Protein AF-A0A7K5RAU3-F1 (afdb_monomer_lite)

Secondary structure (DSSP, 8-state):
-------------------SSSSTTHHHHHHHHHHHHHHHHHHHHHHHHHHHHHHHHHHHHSPPPHHHHH-TT-HHHHHHHHTT---HHHHTT--HHHHHHHHHHHHHHHHHHHHHHHHHHHHHHHHT-

Structure (mmCIF, N/CA/C/O backbone):
data_AF-A0A7K5RAU3-F1
#
_entry.id   AF-A0A7K5RAU3-F1
#
loop_
_atom_site.group_PDB
_atom_site.id
_atom_site.type_symbol
_atom_site.label_atom_id
_atom_site.label_alt_id
_atom_site.label_comp_id
_atom_site.label_asym_id
_atom_site.label_entity_id
_atom_site.label_seq_id
_atom_site.pdbx_PDB_ins_code
_atom_site.Cartn_x
_atom_site.Cartn_y
_atom_site.Cartn_z
_atom_site.occupancy
_atom_site.B_iso_or_equiv
_atom_site.auth_seq_id
_atom_site.auth_comp_id
_atom_site.auth_asym_id
_atom_site.auth_atom_id
_atom_site.pdbx_PDB_model_num
ATOM 1 N N . LEU A 1 1 ? 83.433 19.974 -18.667 1.00 38.84 1 LEU A N 1
ATOM 2 C CA . LEU A 1 1 ? 83.671 20.247 -20.101 1.00 38.84 1 LEU A CA 1
ATOM 3 C C . LEU A 1 1 ? 82.455 19.762 -20.880 1.00 38.84 1 LEU A C 1
ATOM 5 O O . LEU A 1 1 ? 82.130 18.588 -20.816 1.00 38.84 1 LEU A O 1
ATOM 9 N N . LEU A 1 2 ? 81.748 20.718 -21.483 1.00 42.00 2 LEU A N 1
ATOM 10 C CA . LEU A 1 2 ? 80.645 20.595 -22.453 1.00 42.00 2 LEU A CA 1
ATOM 11 C C . LEU A 1 2 ? 81.179 20.001 -23.787 1.00 42.00 2 LEU A C 1
ATOM 13 O O . LEU A 1 2 ? 82.391 20.099 -23.994 1.00 42.00 2 LEU A O 1
ATOM 17 N N . PRO A 1 3 ? 80.349 19.421 -24.689 1.00 50.75 3 PRO A N 1
ATOM 18 C CA . PRO A 1 3 ? 79.400 20.234 -25.456 1.00 50.75 3 PRO A CA 1
ATOM 19 C C . PRO A 1 3 ? 78.025 19.625 -25.778 1.00 50.75 3 PRO A C 1
ATOM 21 O O . PRO A 1 3 ? 77.833 18.425 -25.944 1.00 50.75 3 PRO A O 1
ATOM 24 N N . GLN A 1 4 ? 77.071 20.548 -25.908 1.00 46.84 4 GLN A N 1
ATOM 25 C CA . GLN A 1 4 ? 75.787 20.399 -26.584 1.00 46.84 4 GLN A CA 1
ATOM 26 C C . GLN A 1 4 ? 75.981 20.346 -28.110 1.00 46.84 4 GLN A C 1
ATOM 28 O O . GLN A 1 4 ? 76.933 20.918 -28.639 1.00 46.84 4 GLN A O 1
ATOM 33 N N . SER A 1 5 ? 75.023 19.776 -28.839 1.00 55.41 5 SER A N 1
ATOM 34 C CA . SER A 1 5 ? 74.810 20.098 -30.256 1.00 55.41 5 SER A CA 1
ATOM 35 C C . SER A 1 5 ? 73.319 20.095 -30.578 1.00 55.41 5 SER A C 1
ATOM 37 O O . SER A 1 5 ? 72.598 19.152 -30.262 1.00 55.41 5 SER A O 1
ATOM 39 N N . LYS A 1 6 ? 72.867 21.220 -31.138 1.00 49.03 6 LYS A N 1
ATOM 40 C CA . LYS A 1 6 ? 71.492 21.525 -31.534 1.00 49.03 6 LYS A CA 1
ATOM 41 C C . LYS A 1 6 ? 71.276 21.201 -33.020 1.00 49.03 6 LYS A C 1
ATOM 43 O O . LYS A 1 6 ? 72.134 21.511 -33.831 1.00 49.03 6 LYS A O 1
ATOM 48 N N . GLN A 1 7 ? 70.084 20.668 -33.300 1.00 59.53 7 GLN A N 1
ATOM 49 C CA . GLN A 1 7 ? 69.147 20.941 -34.410 1.00 59.53 7 GLN A CA 1
ATOM 50 C C . GLN A 1 7 ? 69.616 21.025 -35.879 1.00 59.53 7 GLN A C 1
ATOM 52 O O . GLN A 1 7 ? 70.408 21.882 -36.248 1.00 59.53 7 GLN A O 1
ATOM 57 N N . SER A 1 8 ? 68.909 20.273 -36.739 1.00 45.84 8 SER A N 1
ATOM 58 C CA . SER A 1 8 ? 68.400 20.634 -38.089 1.00 45.84 8 SER A CA 1
ATOM 59 C C . SER A 1 8 ? 67.334 19.572 -38.456 1.00 45.84 8 SER A C 1
ATOM 61 O O . SER A 1 8 ? 67.659 18.395 -38.442 1.00 45.84 8 SER A O 1
ATOM 63 N N . SER A 1 9 ? 66.016 19.824 -38.416 1.00 54.06 9 SER A N 1
ATOM 64 C CA . SER A 1 9 ? 65.114 20.429 -39.425 1.00 54.06 9 SER A CA 1
ATOM 65 C C . SER A 1 9 ? 65.138 19.787 -40.825 1.00 54.06 9 SER A C 1
ATOM 67 O O . SER A 1 9 ? 66.091 20.028 -41.555 1.00 54.06 9 SER A O 1
ATOM 69 N N . SER A 1 10 ? 64.061 19.089 -41.233 1.00 47.62 10 SER A N 1
ATOM 70 C CA . SER A 1 10 ? 63.157 19.500 -42.340 1.00 47.62 10 SER A CA 1
ATOM 71 C C . SER A 1 10 ? 62.137 18.408 -42.746 1.00 47.62 10 SER A C 1
ATOM 73 O O . SER A 1 10 ? 62.490 17.241 -42.871 1.00 47.62 10 SER A O 1
ATOM 75 N N . TYR A 1 11 ? 60.893 18.854 -42.981 1.00 44.84 11 TYR A N 1
ATOM 76 C CA . TYR A 1 11 ? 59.771 18.294 -43.776 1.00 44.84 11 TYR A CA 1
ATOM 77 C C . TYR A 1 11 ? 60.225 17.792 -45.172 1.00 44.84 11 TYR A C 1
ATOM 79 O O . TYR A 1 11 ? 61.274 18.259 -45.614 1.00 44.84 11 TYR A O 1
ATOM 87 N N . SER A 1 12 ? 59.570 16.944 -45.983 1.00 55.84 12 SER A N 1
ATOM 88 C CA . SER A 1 12 ? 58.246 16.282 -46.176 1.00 55.84 12 SER A CA 1
ATOM 89 C C . SER A 1 12 ? 58.513 15.087 -47.155 1.00 55.84 12 SER A C 1
ATOM 91 O O . SER A 1 12 ? 59.627 14.988 -47.658 1.00 55.84 12 SER A O 1
ATOM 93 N N . ASP A 1 13 ? 57.691 14.066 -47.432 1.00 45.50 13 ASP A N 1
ATOM 94 C CA . ASP A 1 13 ? 56.391 14.045 -48.119 1.00 45.50 13 ASP A CA 1
ATOM 95 C C . ASP A 1 13 ? 55.860 12.590 -48.211 1.00 45.50 13 ASP A C 1
ATOM 97 O O . ASP A 1 13 ? 56.628 11.636 -48.308 1.00 45.50 13 ASP A O 1
ATOM 101 N N . ARG A 1 14 ? 54.526 12.490 -48.184 1.00 57.59 14 ARG A N 1
ATOM 102 C CA . ARG A 1 14 ? 53.591 11.414 -48.582 1.00 57.59 14 ARG A CA 1
ATOM 103 C C . ARG A 1 14 ? 54.131 10.167 -49.316 1.00 57.59 14 ARG A C 1
ATOM 105 O O . ARG A 1 14 ? 54.709 10.303 -50.386 1.00 57.59 14 ARG A O 1
ATOM 112 N N . ASP A 1 15 ? 53.671 8.984 -48.890 1.00 43.41 15 ASP A N 1
ATOM 113 C CA . ASP A 1 15 ? 52.785 8.168 -49.740 1.00 43.41 15 ASP A CA 1
ATOM 114 C C . ASP A 1 15 ? 51.864 7.259 -48.899 1.00 43.41 15 ASP A C 1
ATOM 116 O O . ASP A 1 15 ? 52.230 6.744 -47.844 1.00 43.41 15 ASP A O 1
ATOM 120 N N . THR A 1 16 ? 50.634 7.161 -49.372 1.00 53.94 16 THR A N 1
ATOM 121 C CA . THR A 1 16 ? 49.462 6.444 -48.871 1.00 53.94 16 THR A CA 1
ATOM 122 C C . THR A 1 16 ? 49.594 4.925 -48.967 1.00 53.94 16 THR A C 1
ATOM 124 O O . THR A 1 16 ? 49.749 4.401 -50.061 1.00 53.94 16 THR A O 1
ATOM 127 N N . THR A 1 17 ? 49.359 4.227 -47.856 1.00 45.91 17 THR A N 1
ATOM 128 C CA . THR A 1 17 ? 48.572 2.982 -47.840 1.00 45.91 17 THR A CA 1
ATOM 129 C C . THR A 1 17 ? 47.768 2.968 -46.545 1.00 45.91 17 THR A C 1
ATOM 131 O O . THR A 1 17 ? 48.215 2.462 -45.516 1.00 45.91 17 THR A O 1
ATOM 134 N N . GLU A 1 18 ? 46.604 3.614 -46.594 1.00 50.56 18 GLU A N 1
ATOM 135 C CA . GLU A 1 18 ? 45.450 3.118 -45.849 1.00 50.56 18 GLU A CA 1
ATOM 136 C C . GLU A 1 18 ? 45.105 1.713 -46.372 1.00 50.56 18 GLU A C 1
ATOM 138 O O . GLU A 1 18 ? 45.446 1.366 -47.503 1.00 50.56 18 GLU A O 1
ATOM 143 N N . GLU A 1 19 ? 44.385 0.966 -45.538 1.00 49.06 19 GLU A N 1
ATOM 144 C CA . GLU A 1 19 ? 43.706 -0.298 -45.846 1.00 49.06 19 GLU A CA 1
ATOM 145 C C . GLU A 1 19 ? 44.542 -1.577 -45.676 1.00 49.06 19 GLU A C 1
ATOM 147 O O . GLU A 1 19 ? 45.064 -2.139 -46.628 1.00 49.06 19 GLU A O 1
ATOM 152 N N . GLU A 1 20 ? 44.645 -2.054 -44.426 1.00 47.66 20 GLU A N 1
ATOM 153 C CA . GLU A 1 20 ? 44.228 -3.424 -44.035 1.00 47.66 20 GLU A CA 1
ATOM 154 C C . GLU A 1 20 ? 44.548 -3.723 -42.553 1.00 47.66 20 GLU A C 1
ATOM 156 O O . GLU A 1 20 ? 45.203 -4.702 -42.196 1.00 47.66 20 GLU A O 1
ATOM 161 N N . SER A 1 21 ? 44.065 -2.891 -41.626 1.00 48.06 21 SER A N 1
ATOM 162 C CA . SER A 1 21 ? 43.996 -3.312 -40.217 1.00 48.06 21 SER A CA 1
ATOM 163 C C . SER A 1 21 ? 42.754 -2.802 -39.490 1.00 48.06 21 SER A C 1
ATOM 165 O O . SER A 1 21 ? 42.795 -2.558 -38.290 1.00 48.06 21 SER A O 1
ATOM 167 N N . GLU A 1 22 ? 41.641 -2.671 -40.211 1.00 47.34 22 GLU A N 1
ATOM 168 C CA . GLU A 1 22 ? 40.305 -2.452 -39.648 1.00 47.34 22 GLU A CA 1
ATOM 169 C C . GLU A 1 22 ? 39.395 -3.626 -40.039 1.00 47.34 22 GLU A C 1
ATOM 171 O O . GLU A 1 22 ? 38.529 -3.506 -40.895 1.00 47.34 22 GLU A O 1
ATOM 176 N N . SER A 1 23 ? 39.630 -4.820 -39.482 1.00 49.59 23 SER A N 1
ATOM 177 C CA . SER A 1 23 ? 38.629 -5.907 -39.564 1.00 49.59 23 SER A CA 1
ATOM 178 C C . SER A 1 23 ? 38.735 -7.000 -38.493 1.00 49.59 23 SER A C 1
ATOM 180 O O . SER A 1 23 ? 37.923 -7.926 -38.483 1.00 49.59 23 SER A O 1
ATOM 182 N N . LEU A 1 24 ? 39.674 -6.908 -37.541 1.00 47.91 24 LEU A N 1
ATOM 183 C CA . LEU A 1 24 ? 39.753 -7.884 -36.443 1.00 47.91 24 LEU A CA 1
ATOM 184 C C . LEU A 1 24 ? 38.786 -7.583 -35.281 1.00 47.91 24 LEU A C 1
ATOM 186 O O . LEU A 1 24 ? 38.433 -8.510 -34.555 1.00 47.91 24 LEU A O 1
ATOM 190 N N . ASP A 1 25 ? 38.289 -6.347 -35.151 1.00 55.22 25 ASP A N 1
ATOM 191 C CA . ASP A 1 25 ? 37.314 -5.965 -34.113 1.00 55.22 25 ASP A CA 1
ATOM 192 C C . ASP A 1 25 ? 35.849 -6.287 -34.495 1.00 55.22 25 ASP A C 1
ATOM 194 O O . ASP A 1 25 ? 35.004 -6.519 -33.626 1.00 55.22 25 ASP A O 1
ATOM 198 N N . ASP A 1 26 ? 35.534 -6.411 -35.789 1.00 53.38 26 ASP A N 1
ATOM 199 C CA . ASP A 1 26 ? 34.166 -6.674 -36.273 1.00 53.38 26 ASP A CA 1
ATOM 200 C C . ASP A 1 26 ? 33.734 -8.149 -36.165 1.00 53.38 26 ASP A C 1
ATOM 202 O O . ASP A 1 26 ? 32.540 -8.451 -36.046 1.00 53.38 26 ASP A O 1
ATOM 206 N N . MET A 1 27 ? 34.690 -9.086 -36.107 1.00 54.97 27 MET A N 1
ATOM 207 C CA . MET A 1 27 ? 34.419 -10.489 -35.745 1.00 54.97 27 MET A CA 1
ATOM 208 C C . MET A 1 27 ? 33.920 -10.626 -34.291 1.00 54.97 27 MET A C 1
ATOM 210 O O . MET A 1 27 ? 33.203 -11.579 -33.954 1.00 54.97 27 MET A O 1
ATOM 214 N N . ASP A 1 28 ? 34.244 -9.654 -33.433 1.00 72.25 28 ASP A N 1
ATOM 215 C CA . ASP A 1 28 ? 33.816 -9.598 -32.035 1.00 72.25 28 ASP A CA 1
ATOM 216 C C . ASP A 1 28 ? 32.483 -8.840 -31.868 1.00 72.25 28 ASP A C 1
ATOM 218 O O . ASP A 1 28 ? 31.673 -9.195 -31.011 1.00 72.25 28 ASP A O 1
ATOM 222 N N . PHE A 1 29 ? 32.163 -7.870 -32.736 1.00 82.62 29 PHE A N 1
ATOM 223 C CA . PHE A 1 29 ? 30.911 -7.103 -32.647 1.00 82.62 29 PHE A CA 1
ATOM 224 C C . PHE A 1 29 ? 29.656 -7.982 -32.751 1.00 82.62 29 PHE A C 1
ATOM 226 O O . PHE A 1 29 ? 28.801 -7.952 -31.865 1.00 82.62 29 PHE A O 1
ATOM 233 N N . LEU A 1 30 ? 29.547 -8.818 -33.792 1.00 84.56 30 LEU A N 1
ATOM 234 C CA . LEU A 1 30 ? 28.394 -9.715 -33.984 1.00 84.56 30 LEU A CA 1
ATOM 235 C C . LEU A 1 30 ? 28.272 -10.750 -32.856 1.00 84.56 30 LEU A C 1
ATOM 237 O O . LEU A 1 30 ? 27.167 -11.122 -32.449 1.00 84.56 30 LEU A O 1
ATOM 241 N N . SER A 1 31 ? 29.407 -11.215 -32.337 1.00 87.69 31 SER A N 1
ATOM 242 C CA . SER A 1 31 ? 29.474 -12.171 -31.230 1.00 87.69 31 SER A CA 1
ATOM 243 C C . SER A 1 31 ? 29.016 -11.527 -29.917 1.00 87.69 31 SER A C 1
ATOM 245 O O . SER A 1 31 ? 28.164 -12.084 -29.215 1.00 87.69 31 SER A O 1
ATOM 247 N N . ARG A 1 32 ? 29.485 -10.309 -29.625 1.00 87.62 32 ARG A N 1
ATOM 248 C CA . ARG A 1 32 ? 29.037 -9.487 -28.490 1.00 87.62 32 ARG A CA 1
ATOM 249 C C . ARG A 1 32 ? 27.571 -9.103 -28.607 1.00 87.62 32 ARG A C 1
ATOM 251 O O . ARG A 1 32 ? 26.847 -9.227 -27.625 1.00 87.62 32 ARG A O 1
ATOM 258 N N . GLN A 1 33 ? 27.103 -8.717 -29.792 1.00 91.94 33 GLN A N 1
ATOM 259 C CA . GLN A 1 33 ? 25.698 -8.406 -30.042 1.00 91.94 33 GLN A CA 1
ATOM 260 C C . GLN A 1 33 ? 24.811 -9.619 -29.747 1.00 91.94 33 GLN A C 1
ATOM 262 O O . GLN A 1 33 ? 23.816 -9.491 -29.037 1.00 91.94 33 GLN A O 1
ATOM 267 N N . LYS A 1 34 ? 25.177 -10.809 -30.243 1.00 91.94 34 LYS A N 1
ATOM 268 C CA . LYS A 1 34 ? 24.438 -12.050 -29.963 1.00 91.94 34 LYS A CA 1
ATOM 269 C C . LYS A 1 34 ? 24.419 -12.375 -28.472 1.00 91.94 34 LYS A C 1
ATOM 271 O O . LYS A 1 34 ? 23.367 -12.751 -27.956 1.00 91.94 34 LYS A O 1
ATOM 276 N N . LYS A 1 35 ? 25.548 -12.203 -27.779 1.00 92.56 35 LYS A N 1
ATOM 277 C CA . LYS A 1 35 ? 25.647 -12.403 -26.328 1.00 92.56 35 LYS A CA 1
ATOM 278 C C . LYS A 1 35 ? 24.745 -11.429 -25.562 1.00 92.56 35 LYS A C 1
ATOM 280 O O . LYS A 1 35 ? 23.893 -11.877 -24.802 1.00 92.56 35 LYS A O 1
ATOM 285 N N . LEU A 1 36 ? 24.850 -10.128 -25.834 1.00 93.31 36 LEU A N 1
ATOM 286 C CA . LEU A 1 36 ? 24.016 -9.091 -25.216 1.00 93.31 36 LEU A CA 1
ATOM 287 C C . LEU A 1 36 ? 22.527 -9.300 -25.513 1.00 93.31 36 LEU A C 1
ATOM 289 O O . LEU A 1 36 ? 21.686 -9.141 -24.634 1.00 93.31 36 LEU A O 1
ATOM 293 N N . GLN A 1 37 ? 22.175 -9.708 -26.735 1.00 96.38 37 GLN A N 1
ATOM 294 C CA . GLN A 1 37 ? 20.789 -10.007 -27.090 1.00 96.38 37 GLN A CA 1
ATOM 295 C C . GLN A 1 37 ? 20.260 -11.229 -26.327 1.00 96.38 37 GLN A C 1
ATOM 297 O O . GLN A 1 37 ? 19.096 -11.239 -25.923 1.00 96.38 37 GLN A O 1
ATOM 302 N N . ALA A 1 38 ? 21.084 -12.262 -26.137 1.00 95.69 38 ALA A N 1
ATOM 303 C CA . ALA A 1 38 ? 20.720 -13.423 -25.333 1.00 95.69 38 ALA A CA 1
ATOM 304 C C . ALA A 1 38 ? 20.511 -13.031 -23.863 1.00 95.69 38 ALA A C 1
ATOM 306 O O . ALA A 1 38 ? 19.491 -13.395 -23.281 1.00 95.69 38 ALA A O 1
ATOM 307 N N . GLU A 1 39 ? 21.413 -12.226 -23.299 1.00 93.56 39 GLU A N 1
ATOM 308 C CA . GLU A 1 39 ? 21.304 -11.692 -21.937 1.00 93.56 39 GLU A CA 1
ATOM 309 C C . GLU A 1 39 ? 20.042 -10.836 -21.764 1.00 93.56 39 GLU A C 1
ATOM 311 O O . GLU A 1 39 ? 19.270 -11.068 -20.837 1.00 93.56 39 GLU A O 1
ATOM 316 N N . ALA A 1 40 ? 19.754 -9.926 -22.700 1.00 95.00 40 ALA A N 1
ATOM 317 C CA . ALA A 1 40 ? 18.547 -9.103 -22.674 1.00 95.00 40 ALA A CA 1
ATOM 318 C C . ALA A 1 40 ? 17.268 -9.951 -22.759 1.00 95.00 40 ALA A C 1
ATOM 320 O O . ALA A 1 40 ? 16.318 -9.723 -22.014 1.00 95.00 40 ALA A O 1
A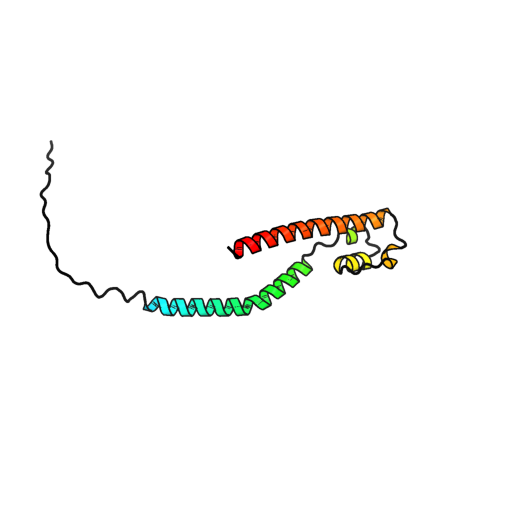TOM 321 N N . LYS A 1 41 ? 17.240 -10.971 -23.627 1.00 95.88 41 LYS A N 1
ATOM 322 C CA . LYS A 1 41 ? 16.103 -11.901 -23.728 1.00 95.88 41 LYS A CA 1
ATOM 323 C C . LYS A 1 41 ? 15.888 -12.677 -22.430 1.00 95.88 41 LYS A C 1
ATOM 325 O O . LYS A 1 41 ? 14.744 -12.823 -22.002 1.00 95.88 41 LYS A O 1
ATOM 330 N N . MET A 1 42 ? 16.962 -13.151 -21.797 1.00 95.12 42 MET A N 1
ATOM 331 C CA . MET A 1 42 ? 16.873 -13.819 -20.497 1.00 95.12 42 MET A CA 1
ATOM 332 C C . MET A 1 42 ? 16.392 -12.855 -19.411 1.00 95.12 42 MET A C 1
ATOM 334 O O . MET A 1 42 ? 15.461 -13.187 -18.682 1.00 95.12 42 MET A O 1
ATOM 338 N N . ALA A 1 43 ? 16.955 -11.647 -19.340 1.00 93.69 43 ALA A N 1
ATOM 339 C CA . ALA A 1 43 ? 16.551 -10.630 -18.374 1.00 93.69 43 ALA A CA 1
ATOM 340 C C . ALA A 1 43 ? 15.062 -10.278 -18.514 1.00 93.69 43 ALA A C 1
ATOM 342 O O . ALA A 1 43 ? 14.331 -10.278 -17.526 1.00 93.69 43 ALA A O 1
ATOM 343 N N . LEU A 1 44 ? 14.576 -10.080 -19.744 1.00 95.00 44 LEU A N 1
ATOM 344 C CA . LEU A 1 44 ? 13.159 -9.824 -20.021 1.00 95.00 44 LEU A CA 1
ATOM 345 C C . LEU A 1 44 ? 12.261 -11.003 -19.620 1.00 95.00 44 LEU A C 1
ATOM 347 O O . LEU A 1 44 ? 11.190 -10.791 -19.048 1.00 95.00 44 LEU A O 1
ATOM 351 N N . ALA A 1 45 ? 12.692 -12.243 -19.869 1.00 95.50 45 ALA A N 1
ATOM 352 C CA . ALA A 1 45 ? 11.957 -13.432 -19.435 1.00 95.50 45 ALA A CA 1
ATOM 353 C C . ALA A 1 45 ? 11.893 -13.546 -17.900 1.00 95.50 45 ALA A C 1
ATOM 355 O O . ALA A 1 45 ? 10.874 -13.978 -17.355 1.00 95.50 45 ALA A O 1
ATOM 356 N N . MET A 1 46 ? 12.951 -13.112 -17.205 1.00 94.38 46 MET A N 1
ATOM 357 C CA . MET A 1 46 ? 13.042 -13.116 -15.744 1.00 94.38 46 MET A CA 1
ATOM 358 C C . MET A 1 46 ? 12.359 -11.915 -15.083 1.00 94.38 46 MET A C 1
ATOM 360 O O . MET A 1 46 ? 11.960 -12.018 -13.926 1.00 94.38 46 MET A O 1
ATOM 364 N N . ALA A 1 47 ? 12.140 -10.810 -15.799 1.00 91.69 47 ALA A N 1
ATOM 365 C CA . ALA A 1 47 ? 11.553 -9.593 -15.241 1.00 91.69 47 ALA A CA 1
ATOM 366 C C . ALA A 1 47 ? 10.183 -9.845 -14.587 1.00 91.69 47 ALA A C 1
ATOM 368 O O . ALA A 1 47 ? 9.939 -9.436 -13.454 1.00 91.69 47 ALA A O 1
ATOM 369 N N . LYS A 1 48 ? 9.292 -10.589 -15.258 1.00 91.25 48 LYS A N 1
ATOM 370 C CA . LYS A 1 48 ? 7.953 -10.907 -14.732 1.00 91.25 48 LYS A CA 1
ATOM 371 C C . LYS A 1 48 ? 7.976 -11.793 -13.474 1.00 91.25 48 LYS A C 1
ATOM 373 O O . LYS A 1 48 ? 7.302 -11.433 -12.507 1.00 91.25 48 LYS A O 1
ATOM 378 N N . PRO A 1 49 ? 8.661 -12.955 -13.444 1.00 93.50 49 PRO A N 1
ATOM 379 C CA . PRO A 1 49 ? 8.740 -13.757 -12.225 1.00 93.50 49 PRO A CA 1
ATOM 380 C C . PRO A 1 49 ? 9.504 -13.038 -11.109 1.00 93.50 49 PRO A C 1
ATOM 382 O O . PRO A 1 49 ? 9.089 -13.138 -9.958 1.00 93.50 49 PRO A O 1
ATOM 385 N N . MET A 1 50 ? 10.541 -12.263 -11.433 1.00 93.94 50 MET A N 1
ATOM 386 C CA . MET A 1 50 ? 11.290 -11.481 -10.449 1.00 93.94 50 MET A CA 1
ATOM 387 C C . MET A 1 50 ? 10.420 -10.392 -9.812 1.00 93.94 50 MET A C 1
ATOM 389 O O . MET A 1 50 ? 10.402 -10.285 -8.593 1.00 93.94 50 MET A O 1
ATOM 393 N N . ALA A 1 51 ? 9.610 -9.674 -10.596 1.00 91.00 51 ALA A N 1
ATOM 394 C CA . ALA A 1 51 ? 8.646 -8.708 -10.066 1.00 91.00 51 ALA A CA 1
ATOM 395 C C . ALA A 1 51 ? 7.601 -9.369 -9.149 1.00 91.00 51 ALA A C 1
ATOM 397 O O . ALA A 1 51 ? 7.288 -8.849 -8.083 1.00 91.00 51 ALA A O 1
ATOM 398 N N . LYS A 1 52 ? 7.082 -10.550 -9.517 1.00 92.31 52 LYS A N 1
ATOM 399 C CA . LYS A 1 52 ? 6.158 -11.302 -8.647 1.00 92.31 52 LYS A CA 1
ATOM 400 C C . LYS A 1 52 ? 6.815 -11.740 -7.341 1.00 92.31 52 LYS A C 1
ATOM 402 O O . LYS A 1 52 ? 6.198 -11.640 -6.286 1.00 92.31 52 LYS A O 1
ATOM 407 N N . MET A 1 53 ? 8.043 -12.245 -7.423 1.00 93.62 53 MET A N 1
ATOM 408 C CA . MET A 1 53 ? 8.821 -12.654 -6.257 1.00 93.62 53 MET A CA 1
ATOM 409 C C . MET A 1 53 ? 9.084 -11.461 -5.339 1.00 93.62 53 MET A C 1
ATOM 411 O O . MET A 1 53 ? 8.889 -11.585 -4.136 1.00 93.62 53 MET A O 1
ATOM 415 N N . GLN A 1 54 ? 9.441 -10.308 -5.907 1.00 90.88 54 GLN A N 1
ATOM 416 C CA . GLN A 1 54 ? 9.662 -9.072 -5.163 1.00 90.88 54 GLN A CA 1
ATOM 417 C C . GLN A 1 54 ? 8.414 -8.663 -4.366 1.00 90.88 54 GLN A C 1
ATOM 419 O O . GLN A 1 54 ? 8.508 -8.442 -3.162 1.00 90.88 54 GLN A O 1
ATOM 424 N N . VAL A 1 55 ? 7.233 -8.685 -4.993 1.00 87.06 55 VAL A N 1
ATOM 425 C CA . VAL A 1 55 ? 5.960 -8.378 -4.313 1.00 87.06 55 VAL A CA 1
ATOM 426 C C . VAL A 1 55 ? 5.664 -9.354 -3.166 1.00 87.06 55 VAL A C 1
ATOM 428 O O . VAL A 1 55 ? 5.182 -8.944 -2.109 1.00 87.06 55 VAL A O 1
ATOM 431 N N . GLU A 1 56 ? 5.943 -10.650 -3.335 1.00 87.62 56 GLU A N 1
ATOM 432 C CA . GLU A 1 56 ? 5.719 -11.632 -2.264 1.00 87.62 56 GLU A CA 1
ATOM 433 C C . GLU A 1 56 ? 6.725 -11.463 -1.114 1.00 87.62 56 GLU A C 1
ATOM 435 O O . GLU A 1 56 ? 6.342 -11.556 0.052 1.00 87.62 56 GLU A O 1
ATOM 440 N N . VAL A 1 57 ? 7.989 -11.151 -1.420 1.00 87.50 57 VAL A N 1
ATOM 441 C CA . VAL A 1 57 ? 9.016 -10.831 -0.416 1.00 87.50 57 VAL A CA 1
ATOM 442 C C . VAL A 1 57 ? 8.611 -9.599 0.389 1.00 87.50 57 VAL A C 1
ATOM 444 O O . VAL A 1 57 ? 8.661 -9.628 1.615 1.00 87.50 57 VAL A O 1
ATOM 447 N N . GLU A 1 58 ? 8.147 -8.537 -0.267 1.00 83.44 58 GLU A N 1
ATOM 448 C CA . GLU A 1 58 ? 7.653 -7.329 0.402 1.00 83.44 58 GLU A CA 1
ATOM 449 C C . GLU A 1 58 ? 6.449 -7.625 1.295 1.00 83.44 58 GLU A C 1
ATOM 451 O O . GLU A 1 58 ? 6.387 -7.163 2.434 1.00 83.44 58 GLU A O 1
ATOM 456 N N . LYS A 1 59 ? 5.515 -8.460 0.830 1.00 77.25 59 LYS A N 1
ATOM 457 C CA . LYS A 1 59 ? 4.358 -8.891 1.622 1.00 77.25 59 LYS A CA 1
ATOM 458 C C . LYS A 1 59 ? 4.765 -9.668 2.877 1.00 77.25 59 LYS A C 1
ATOM 460 O O . LYS A 1 59 ? 4.134 -9.477 3.916 1.00 77.25 59 LYS A O 1
ATOM 465 N N . GLN A 1 60 ? 5.797 -10.511 2.799 1.00 75.00 60 GLN A N 1
ATOM 466 C CA . GLN A 1 60 ? 6.337 -11.238 3.955 1.00 75.00 60 GLN A CA 1
ATOM 467 C C . GLN A 1 60 ? 7.153 -10.341 4.893 1.00 75.00 60 GLN A C 1
ATOM 469 O 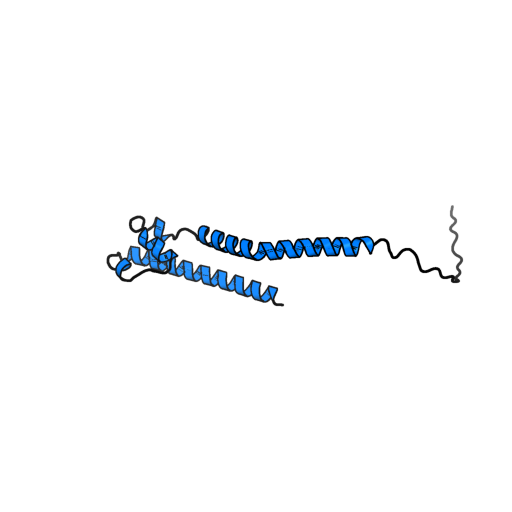O . GLN A 1 60 ? 7.091 -10.516 6.108 1.00 75.00 60 GLN A O 1
ATOM 474 N N . ASN A 1 61 ? 7.885 -9.370 4.343 1.00 71.00 61 ASN A N 1
ATOM 475 C CA . ASN A 1 61 ? 8.716 -8.433 5.100 1.00 71.00 61 ASN A CA 1
ATOM 476 C C . ASN A 1 61 ? 7.939 -7.264 5.710 1.00 71.00 61 ASN A C 1
ATOM 478 O O . ASN A 1 61 ? 8.524 -6.476 6.458 1.00 71.00 61 ASN A O 1
ATOM 482 N N . ARG A 1 62 ? 6.633 -7.134 5.437 1.00 70.38 62 ARG A N 1
ATOM 483 C CA . ARG A 1 62 ? 5.784 -6.190 6.169 1.00 70.38 62 ARG A CA 1
ATOM 484 C C . ARG A 1 62 ? 5.932 -6.463 7.660 1.00 70.38 62 ARG A C 1
ATOM 486 O O . ARG A 1 62 ? 5.582 -7.540 8.144 1.00 70.38 62 ARG A O 1
ATOM 493 N N . LYS A 1 63 ? 6.488 -5.474 8.368 1.00 64.44 63 LYS A N 1
ATOM 494 C CA . LYS A 1 63 ? 6.721 -5.518 9.813 1.00 64.44 63 LYS A CA 1
ATOM 495 C C . LYS A 1 63 ? 5.448 -6.020 10.494 1.00 64.44 63 LYS A C 1
ATOM 497 O O . LYS A 1 63 ? 4.351 -5.560 10.173 1.00 64.44 63 LYS A O 1
ATOM 502 N N . LYS A 1 64 ? 5.592 -6.982 11.411 1.00 65.19 64 LYS A N 1
ATOM 503 C CA . LYS A 1 64 ? 4.479 -7.412 12.265 1.00 65.19 64 LYS A CA 1
ATOM 504 C C . LYS A 1 64 ? 3.916 -6.157 12.929 1.00 65.19 64 LYS A C 1
ATOM 506 O O . LYS A 1 64 ? 4.690 -5.386 13.492 1.00 65.19 64 LYS A O 1
ATOM 511 N N . SER A 1 65 ? 2.611 -5.925 12.785 1.00 69.75 65 SER A N 1
ATOM 512 C CA . SER A 1 65 ? 1.969 -4.741 13.361 1.00 69.75 65 SER A CA 1
ATOM 513 C C . SER A 1 65 ? 2.253 -4.726 14.871 1.00 69.75 65 SER A C 1
ATOM 515 O O . SER A 1 65 ? 1.987 -5.742 15.517 1.00 69.75 65 SER A O 1
ATOM 517 N N . PRO A 1 66 ? 2.766 -3.623 15.443 1.00 73.56 66 PRO A N 1
ATOM 518 C CA . PRO A 1 66 ? 2.887 -3.410 16.887 1.00 73.56 66 PRO A CA 1
ATOM 519 C C . PRO A 1 66 ? 1.634 -3.800 17.685 1.00 73.56 66 PRO A C 1
ATOM 521 O O . PRO A 1 66 ? 1.718 -4.186 18.850 1.00 73.56 66 PRO A O 1
ATOM 524 N N . VAL A 1 67 ? 0.459 -3.752 17.046 1.00 82.81 67 VAL A N 1
ATOM 525 C CA . VAL A 1 67 ? -0.815 -4.200 17.620 1.00 82.81 67 VAL A CA 1
ATOM 526 C C . VAL A 1 67 ? -0.795 -5.688 17.975 1.00 82.81 67 VAL A C 1
ATOM 528 O O . VAL A 1 67 ? -1.414 -6.070 18.961 1.00 82.81 67 VAL A O 1
ATOM 531 N N . ALA A 1 68 ? -0.078 -6.533 17.229 1.00 82.50 68 ALA A N 1
ATOM 532 C CA . ALA A 1 68 ? 0.029 -7.963 17.518 1.00 82.50 68 ALA A CA 1
ATOM 533 C C . ALA A 1 68 ? 0.691 -8.239 18.879 1.00 82.50 68 ALA A C 1
ATOM 535 O O . ALA A 1 68 ? 0.288 -9.175 19.569 1.00 82.50 68 ALA A O 1
ATOM 536 N N . ASP A 1 69 ? 1.655 -7.406 19.277 1.00 84.50 69 ASP A N 1
ATOM 537 C CA . ASP A 1 69 ? 2.363 -7.541 20.553 1.00 84.50 69 ASP A CA 1
ATOM 538 C C . ASP A 1 69 ? 1.590 -6.882 21.705 1.00 84.50 69 ASP A C 1
ATOM 540 O O . ASP A 1 69 ? 1.584 -7.382 22.829 1.00 84.50 69 ASP A O 1
ATOM 544 N N . LEU A 1 70 ? 0.911 -5.763 21.429 1.00 85.69 70 LEU A N 1
ATOM 545 C CA . LEU A 1 70 ? 0.186 -4.979 22.432 1.00 85.69 70 LEU A CA 1
ATOM 546 C C . LEU A 1 70 ? -1.240 -5.488 22.697 1.00 85.69 70 LEU A C 1
ATOM 548 O O . LEU A 1 70 ? -1.766 -5.283 23.790 1.00 85.69 70 LEU A O 1
ATOM 552 N N . LEU A 1 71 ? -1.860 -6.173 21.730 1.00 87.19 71 LEU A N 1
ATOM 553 C CA . LEU A 1 71 ? -3.179 -6.810 21.839 1.00 87.19 71 LEU A CA 1
ATOM 554 C C . LEU A 1 71 ? -3.098 -8.328 21.573 1.00 87.19 71 LEU A C 1
ATOM 556 O O . LEU A 1 71 ? -3.797 -8.845 20.695 1.00 87.19 71 LEU A O 1
ATOM 560 N N . PRO A 1 72 ? -2.306 -9.086 22.356 1.00 82.75 72 PRO A N 1
ATOM 561 C CA . PRO A 1 72 ? -2.032 -10.501 22.085 1.00 82.75 72 PRO A CA 1
ATOM 562 C C . PRO A 1 72 ? -3.284 -11.387 22.177 1.00 82.75 72 PRO A C 1
ATOM 564 O O . PRO A 1 72 ? -3.348 -12.456 21.575 1.00 82.75 72 PRO A O 1
ATOM 567 N N . HIS A 1 73 ? -4.309 -10.939 22.905 1.00 85.50 73 HIS A N 1
ATOM 568 C CA . HIS A 1 73 ? -5.578 -11.654 23.050 1.00 85.50 73 HIS A CA 1
ATOM 569 C C . HIS A 1 73 ? -6.513 -11.501 21.841 1.00 85.50 73 HIS A C 1
ATOM 571 O O . HIS A 1 73 ? -7.552 -12.157 21.798 1.00 85.50 73 HIS A O 1
ATOM 577 N N . MET A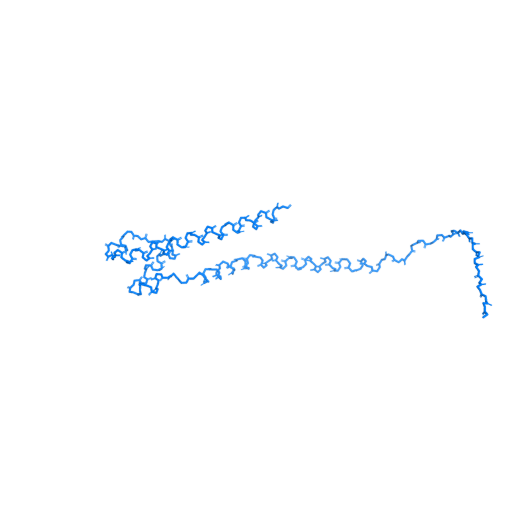 1 74 ? -6.171 -10.657 20.859 1.00 86.81 74 MET A N 1
ATOM 578 C CA . MET A 1 74 ? -7.021 -10.369 19.700 1.00 86.81 74 MET A CA 1
ATOM 579 C C . MET A 1 74 ? -6.264 -10.487 18.363 1.00 86.81 74 MET A C 1
ATOM 581 O O . MET A 1 74 ? -6.148 -9.515 17.619 1.00 86.81 74 MET A O 1
ATOM 585 N N . PRO A 1 75 ? -5.784 -11.692 17.999 1.00 84.69 75 PRO A N 1
ATOM 586 C CA . PRO A 1 75 ? -4.979 -11.904 16.789 1.00 84.69 75 PRO A CA 1
ATOM 587 C C . PRO A 1 75 ? -5.749 -11.658 15.481 1.00 84.69 75 PRO A C 1
ATOM 589 O O . PRO A 1 75 ? -5.159 -11.329 14.459 1.00 84.69 75 PRO A O 1
ATOM 592 N N . HIS A 1 76 ? -7.077 -11.774 15.502 1.00 89.19 76 HIS A N 1
ATOM 593 C CA . HIS A 1 76 ? -7.913 -11.448 14.346 1.00 89.19 76 HIS A CA 1
ATOM 594 C C . HIS A 1 76 ? -7.850 -9.951 13.995 1.00 89.19 76 HIS A C 1
ATOM 596 O O . HIS A 1 76 ? -7.952 -9.596 12.824 1.00 89.19 76 HIS A O 1
ATOM 602 N N . ILE A 1 77 ? -7.620 -9.072 14.979 1.00 91.06 77 ILE A N 1
ATOM 603 C CA . ILE A 1 77 ? -7.504 -7.626 14.757 1.00 91.06 77 ILE A CA 1
ATOM 604 C C . ILE A 1 77 ? -6.245 -7.302 13.960 1.00 91.06 77 ILE A C 1
ATOM 606 O O . ILE A 1 77 ? -6.320 -6.543 12.996 1.00 91.06 77 ILE A O 1
ATOM 610 N N . SER A 1 78 ? -5.099 -7.894 14.313 1.00 86.56 78 SER A N 1
ATOM 611 C CA . SER A 1 78 ? -3.853 -7.671 13.572 1.00 86.56 78 SER A CA 1
ATOM 612 C C . SER A 1 78 ? -3.958 -8.185 12.133 1.00 86.56 78 SER A C 1
ATOM 614 O O . SER A 1 78 ? -3.527 -7.503 11.203 1.00 86.56 78 SER A O 1
ATOM 616 N N . GLU A 1 79 ? -4.624 -9.321 11.913 1.00 86.31 79 GLU A N 1
ATOM 617 C CA . GLU A 1 79 ? -4.916 -9.821 10.567 1.00 86.31 79 GLU A CA 1
ATOM 618 C C . GLU A 1 79 ? -5.842 -8.874 9.781 1.00 86.31 79 GLU A C 1
ATOM 620 O O . GLU A 1 79 ? -5.565 -8.555 8.619 1.00 86.31 79 GLU A O 1
ATOM 625 N N . CYS A 1 80 ? -6.918 -8.382 10.402 1.00 90.31 80 CYS A N 1
ATOM 626 C CA . CYS A 1 80 ? -7.823 -7.416 9.781 1.00 90.31 80 CYS A CA 1
ATOM 627 C C . CYS A 1 80 ? -7.137 -6.077 9.477 1.00 90.31 80 CYS A C 1
ATOM 629 O O . CYS A 1 80 ? -7.430 -5.481 8.441 1.00 90.31 80 CYS A O 1
ATOM 631 N N . LEU A 1 81 ? -6.196 -5.624 10.312 1.00 88.38 81 LEU A N 1
ATOM 632 C CA . LEU A 1 81 ? -5.359 -4.450 10.037 1.00 88.38 81 LEU A CA 1
ATOM 633 C C . LEU A 1 81 ? -4.490 -4.670 8.799 1.00 88.38 81 LEU A C 1
ATOM 635 O O . LEU A 1 81 ? -4.531 -3.866 7.868 1.00 88.38 81 LEU A O 1
ATOM 639 N N . MET A 1 82 ? -3.774 -5.797 8.734 1.00 83.69 82 MET A N 1
ATOM 640 C CA . MET A 1 82 ? -2.921 -6.133 7.588 1.00 83.69 82 MET A CA 1
ATOM 641 C C . MET A 1 82 ? -3.714 -6.238 6.278 1.00 83.69 82 MET A C 1
ATOM 643 O O . MET A 1 82 ? -3.218 -5.852 5.216 1.00 83.69 82 MET A O 1
ATOM 647 N N . LYS A 1 83 ? -4.954 -6.736 6.349 1.00 86.56 83 LYS A N 1
ATOM 648 C CA . LYS A 1 83 ? -5.869 -6.874 5.205 1.00 86.56 83 LYS A CA 1
ATOM 649 C C . LYS A 1 83 ? -6.719 -5.632 4.932 1.00 86.56 83 LYS A C 1
ATOM 651 O O . LYS A 1 83 ? -7.483 -5.643 3.969 1.00 86.56 83 LYS A O 1
ATOM 656 N N . ARG A 1 84 ? -6.602 -4.575 5.746 1.00 88.25 84 ARG A N 1
ATOM 657 C CA . ARG A 1 84 ? -7.458 -3.373 5.693 1.00 88.25 84 ARG A CA 1
ATOM 658 C C . ARG A 1 84 ? -8.958 -3.711 5.708 1.00 88.25 84 ARG A C 1
ATOM 660 O O . ARG A 1 84 ? -9.747 -3.113 4.984 1.00 88.25 84 ARG A O 1
ATOM 667 N N . SER A 1 85 ? -9.351 -4.696 6.513 1.00 91.31 85 SER A N 1
ATOM 668 C CA . SER A 1 85 ? -10.702 -5.275 6.544 1.00 91.31 85 SER A CA 1
ATOM 669 C C . SER A 1 85 ? -11.387 -5.157 7.909 1.00 91.31 85 SER A C 1
ATOM 671 O O . SER A 1 85 ? -12.276 -5.950 8.217 1.00 91.31 85 SER A O 1
ATOM 673 N N . LEU A 1 86 ? -10.931 -4.220 8.739 1.00 91.81 86 LEU A N 1
ATOM 674 C CA . LEU A 1 86 ? -11.436 -3.989 10.090 1.00 91.81 86 LEU A CA 1
ATOM 675 C C . LEU A 1 86 ? -12.877 -3.484 10.060 1.00 91.81 86 LEU A C 1
ATOM 677 O O . LEU A 1 86 ? -13.204 -2.558 9.315 1.00 91.81 86 LEU A O 1
ATOM 681 N N . LYS A 1 87 ? -13.741 -4.085 10.876 1.00 93.12 87 LYS A N 1
ATOM 682 C CA . LYS A 1 87 ? -15.156 -3.726 10.968 1.00 93.12 87 LYS A CA 1
ATOM 683 C C . LYS A 1 87 ? -15.444 -3.019 12.291 1.00 93.12 87 LYS A C 1
ATOM 685 O O . LYS A 1 87 ? -14.798 -3.308 13.294 1.00 93.12 87 LYS A O 1
ATOM 690 N N . PRO A 1 88 ? -16.485 -2.168 12.354 1.00 92.25 88 PRO A N 1
ATOM 691 C CA . PRO A 1 88 ? -16.905 -1.546 13.612 1.00 92.25 88 PRO A CA 1
ATOM 692 C C . PRO A 1 88 ? -17.242 -2.562 14.713 1.00 92.25 88 PRO A C 1
ATOM 694 O O . PRO A 1 88 ? -17.059 -2.284 15.893 1.00 92.25 88 PRO A O 1
ATOM 697 N N . THR A 1 89 ? -17.717 -3.751 14.329 1.00 93.06 89 THR A N 1
ATOM 698 C CA . THR A 1 89 ? -18.007 -4.854 15.255 1.00 93.06 89 THR A CA 1
ATOM 699 C C . THR A 1 89 ? -16.769 -5.362 15.977 1.00 93.06 89 THR A C 1
ATOM 701 O O . THR A 1 89 ? -16.881 -5.755 17.130 1.00 93.06 89 THR A O 1
ATOM 704 N N . ASP A 1 90 ? -15.606 -5.307 15.331 1.00 91.88 90 ASP A N 1
ATOM 705 C CA . ASP A 1 90 ? -14.347 -5.804 15.888 1.00 91.88 90 ASP A CA 1
ATOM 706 C C . ASP A 1 90 ? -13.804 -4.858 16.978 1.00 91.88 90 ASP A C 1
ATOM 708 O O . ASP A 1 90 ? -12.958 -5.239 17.780 1.00 91.88 90 ASP A O 1
ATOM 712 N N . LEU A 1 91 ? -14.315 -3.620 17.023 1.00 92.69 91 LEU A N 1
ATOM 713 C CA . LEU A 1 91 ? -13.858 -2.547 17.910 1.00 92.69 91 LEU A CA 1
ATOM 714 C C . LEU A 1 91 ? -14.807 -2.264 19.084 1.00 92.69 91 LEU A C 1
ATOM 716 O O . LEU A 1 91 ? -14.459 -1.505 19.988 1.00 92.69 91 LEU A O 1
ATOM 720 N N . ARG A 1 92 ? -16.021 -2.825 19.062 1.00 91.88 92 ARG A N 1
ATOM 721 C CA . ARG A 1 92 ? -17.147 -2.380 19.901 1.00 91.88 92 ARG A CA 1
ATOM 722 C C . ARG A 1 92 ? -16.907 -2.524 21.406 1.00 91.88 92 ARG A C 1
ATOM 724 O O . ARG A 1 92 ? -17.362 -1.672 22.161 1.00 91.88 92 ARG A O 1
ATOM 731 N N . ASP A 1 93 ? -16.183 -3.559 21.815 1.00 91.62 93 ASP A N 1
ATOM 732 C CA . ASP A 1 93 ? -15.950 -3.894 23.227 1.00 91.62 93 ASP A CA 1
ATOM 733 C C . ASP A 1 93 ? -14.507 -3.600 23.671 1.00 91.62 93 ASP A C 1
ATOM 735 O O . ASP A 1 93 ? -14.038 -4.079 24.704 1.00 91.62 93 ASP A O 1
ATOM 739 N N . MET A 1 94 ? -13.782 -2.806 22.881 1.00 93.56 94 MET A N 1
A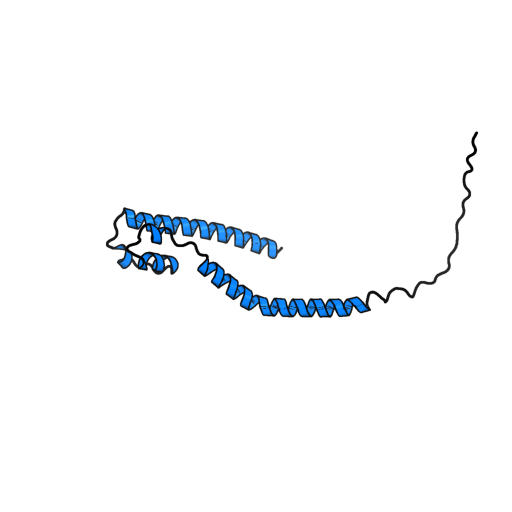TOM 740 C CA . MET A 1 94 ? -12.404 -2.440 23.174 1.00 93.56 94 MET A CA 1
ATOM 741 C C . MET A 1 94 ? -12.331 -1.277 24.155 1.00 93.56 94 MET A C 1
ATOM 743 O O . MET A 1 94 ? -13.111 -0.324 24.099 1.00 93.56 94 MET A O 1
ATOM 747 N N . THR A 1 95 ? -11.334 -1.313 25.034 1.00 95.12 95 THR A N 1
ATOM 748 C CA . THR A 1 95 ? -11.049 -0.164 25.892 1.00 95.12 95 THR A CA 1
ATOM 749 C C . THR A 1 95 ? -10.443 0.975 25.075 1.00 95.12 95 THR A C 1
ATOM 751 O O . THR A 1 95 ? -9.818 0.759 24.034 1.00 95.12 95 THR A O 1
ATOM 754 N N . ILE A 1 96 ? -10.563 2.202 25.587 1.00 95.62 96 ILE A N 1
ATOM 755 C CA . ILE A 1 96 ? -9.965 3.396 24.969 1.00 95.62 96 ILE A CA 1
ATOM 756 C C . ILE A 1 96 ? -8.467 3.188 24.707 1.00 95.62 96 ILE A C 1
ATOM 758 O O . ILE A 1 96 ? -7.986 3.507 23.624 1.00 95.62 96 ILE A O 1
ATOM 762 N N . GLY A 1 97 ? -7.741 2.588 25.657 1.00 94.31 97 GLY A N 1
ATOM 763 C CA . GLY A 1 97 ? -6.315 2.304 25.493 1.00 94.31 97 GLY A CA 1
ATOM 764 C C . GLY A 1 97 ? -6.027 1.344 24.335 1.00 94.31 97 GLY A C 1
ATOM 765 O O . GLY A 1 97 ? -5.102 1.576 23.564 1.00 94.31 97 GLY A O 1
ATOM 766 N N . GLN A 1 98 ? -6.844 0.303 24.158 1.00 93.50 98 GLN A N 1
ATOM 767 C CA . GLN A 1 98 ? -6.672 -0.649 23.056 1.00 93.50 98 GLN A CA 1
ATOM 768 C C . GLN A 1 98 ? -7.018 -0.023 21.697 1.00 93.50 98 GLN A C 1
ATOM 770 O O . GLN A 1 98 ? -6.315 -0.254 20.715 1.00 93.50 98 GLN A O 1
ATOM 775 N N . LEU A 1 99 ? -8.067 0.805 21.638 1.00 94.81 99 LEU A N 1
ATOM 776 C CA . LEU A 1 99 ? -8.402 1.576 20.438 1.00 94.81 99 LEU A CA 1
ATOM 777 C C . LEU A 1 99 ? -7.273 2.539 20.067 1.00 94.81 99 LEU A C 1
ATOM 779 O O . LEU A 1 99 ? -6.931 2.669 18.897 1.00 94.81 99 LEU A O 1
ATOM 783 N N . GLN A 1 100 ? -6.653 3.176 21.059 1.00 95.06 100 GLN A N 1
ATOM 784 C CA . GLN A 1 100 ? -5.551 4.104 20.839 1.00 95.06 100 GLN A CA 1
ATOM 785 C C . GLN A 1 100 ? -4.299 3.404 20.304 1.00 95.06 100 GLN A C 1
ATOM 787 O O . GLN A 1 100 ? -3.631 3.946 19.428 1.00 95.06 100 GLN A O 1
ATOM 792 N N . VAL A 1 101 ? -4.019 2.177 20.753 1.00 93.25 101 VAL A N 1
ATOM 793 C CA . VAL A 1 101 ? -2.970 1.333 20.160 1.00 93.25 101 VAL A CA 1
ATOM 794 C C . VAL A 1 101 ? -3.232 1.095 18.668 1.00 93.25 101 VAL A C 1
ATOM 796 O O . VAL A 1 101 ? -2.321 1.276 17.863 1.00 93.25 101 VAL A O 1
ATOM 799 N N . ILE A 1 102 ? -4.470 0.759 18.285 1.00 92.69 102 ILE A N 1
ATOM 800 C CA . ILE A 1 102 ? -4.846 0.564 16.873 1.00 92.69 102 ILE A CA 1
ATOM 801 C C . ILE A 1 102 ? -4.711 1.863 16.071 1.00 92.69 102 ILE A C 1
ATOM 803 O O . ILE A 1 102 ? -4.156 1.856 14.976 1.00 92.69 102 ILE A O 1
ATOM 807 N N . VAL A 1 103 ? -5.219 2.977 16.602 1.00 93.88 103 VAL A N 1
ATOM 808 C CA . VAL A 1 103 ? -5.163 4.284 15.929 1.00 93.88 103 VAL A CA 1
ATOM 809 C C . VAL A 1 103 ? -3.717 4.714 15.699 1.00 93.88 103 VAL A C 1
ATOM 811 O O . VAL A 1 103 ? -3.379 5.135 14.596 1.00 93.88 103 VAL A O 1
ATOM 814 N N . ASN A 1 104 ? -2.856 4.564 16.707 1.00 94.00 104 ASN A N 1
ATOM 815 C CA . ASN A 1 104 ? -1.443 4.910 16.593 1.00 94.00 104 ASN A CA 1
ATOM 816 C C . ASN A 1 104 ? -0.738 4.057 15.535 1.00 94.00 104 ASN A C 1
ATOM 818 O O . ASN A 1 104 ? 0.002 4.596 14.720 1.00 94.00 104 ASN A O 1
ATOM 822 N N . ASP A 1 105 ? -1.004 2.749 15.504 1.00 90.81 105 ASP A N 1
ATOM 823 C CA . ASP A 1 105 ? -0.449 1.865 14.477 1.00 90.81 105 ASP A CA 1
ATOM 824 C C . ASP A 1 105 ? -0.898 2.270 13.067 1.00 90.81 105 ASP A C 1
ATOM 826 O O . ASP A 1 105 ? -0.078 2.376 12.157 1.00 90.81 105 ASP A O 1
ATOM 830 N N . LEU A 1 106 ? -2.189 2.562 12.883 1.00 92.25 106 LEU A N 1
ATOM 831 C CA . LEU A 1 106 ? -2.717 3.026 11.599 1.00 92.25 106 LEU A CA 1
ATOM 832 C C . LEU A 1 106 ? -2.094 4.357 11.167 1.00 92.25 106 LEU A C 1
ATOM 834 O O . LEU A 1 106 ? -1.744 4.501 9.997 1.00 92.25 106 LEU A O 1
ATOM 838 N N . HIS A 1 107 ? -1.922 5.309 12.086 1.00 93.69 107 HIS A N 1
ATOM 839 C CA . HIS A 1 107 ? -1.231 6.566 11.795 1.00 93.69 107 HIS A CA 1
ATOM 840 C C . HIS A 1 107 ? 0.218 6.325 11.362 1.00 93.69 107 HIS A C 1
ATOM 842 O O . HIS A 1 107 ? 0.606 6.794 10.294 1.00 93.69 107 HIS A O 1
ATOM 848 N N . SER A 1 108 ? 0.985 5.523 12.107 1.00 91.31 108 SER A N 1
ATOM 849 C CA . SER A 1 108 ? 2.368 5.194 11.738 1.00 91.31 108 SER A CA 1
ATOM 850 C C . SER A 1 108 ? 2.466 4.463 10.395 1.00 91.31 108 SER A C 1
ATOM 852 O O . SER A 1 108 ? 3.383 4.716 9.615 1.00 91.31 108 SER A O 1
ATOM 854 N N . GLN A 1 109 ? 1.513 3.579 10.078 1.00 89.62 109 GLN A N 1
ATOM 855 C CA . GLN A 1 109 ? 1.445 2.933 8.765 1.00 89.62 109 GLN A CA 1
ATOM 856 C C . GLN A 1 109 ? 1.161 3.938 7.641 1.00 89.62 109 GLN A C 1
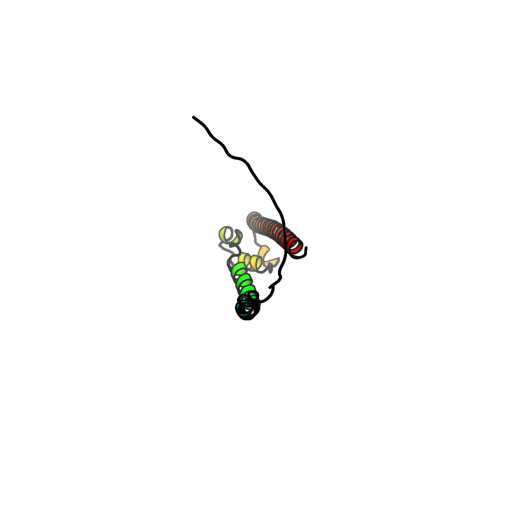ATOM 858 O O . GLN A 1 109 ? 1.771 3.841 6.579 1.00 89.62 109 GLN A O 1
ATOM 863 N N . ILE A 1 110 ? 0.247 4.891 7.852 1.00 92.56 110 ILE A N 1
ATOM 864 C CA . ILE A 1 110 ? -0.058 5.943 6.870 1.00 92.56 110 ILE A CA 1
ATOM 865 C C . ILE A 1 110 ? 1.180 6.807 6.614 1.00 92.56 110 ILE A C 1
ATOM 867 O O . ILE A 1 110 ? 1.519 7.041 5.457 1.00 92.56 110 ILE A O 1
ATOM 871 N N . GLU A 1 111 ? 1.867 7.243 7.670 1.00 94.81 111 GLU A N 1
ATOM 872 C CA . GLU A 1 111 ? 3.102 8.029 7.567 1.00 94.81 111 GLU A CA 1
ATOM 873 C C . GLU A 1 111 ? 4.170 7.277 6.765 1.00 94.81 111 GLU A C 1
ATOM 875 O O . GLU A 1 111 ? 4.646 7.787 5.752 1.00 94.81 111 GLU A O 1
ATOM 880 N N . SER A 1 112 ? 4.456 6.024 7.131 1.00 90.69 112 SER A N 1
ATOM 881 C CA . SER A 1 112 ? 5.444 5.198 6.430 1.00 90.69 112 SER A CA 1
ATOM 882 C C . SER A 1 112 ? 5.092 4.968 4.956 1.00 90.69 112 SER A C 1
ATOM 884 O O . SER A 1 112 ? 5.981 5.006 4.109 1.00 90.69 112 SER A O 1
ATOM 886 N N . LEU A 1 113 ? 3.816 4.725 4.631 1.00 91.31 113 LEU A N 1
ATOM 887 C CA . LEU A 1 113 ? 3.371 4.533 3.245 1.00 91.31 113 LEU A CA 1
ATOM 888 C C . LEU A 1 113 ? 3.474 5.822 2.426 1.00 91.31 113 LEU A C 1
ATOM 890 O O . LEU A 1 113 ? 3.769 5.766 1.235 1.00 91.31 113 LEU A O 1
ATOM 894 N N . ASN A 1 114 ? 3.223 6.976 3.044 1.00 96.88 114 ASN A N 1
ATOM 895 C CA . ASN A 1 114 ? 3.375 8.267 2.382 1.00 96.88 114 ASN A CA 1
ATOM 896 C C . ASN A 1 114 ? 4.850 8.565 2.087 1.00 96.88 114 ASN A C 1
ATOM 898 O O . ASN A 1 114 ? 5.163 9.008 0.984 1.00 96.88 114 ASN A O 1
ATOM 902 N N . GLU A 1 115 ? 5.751 8.291 3.032 1.00 96.06 115 GLU A N 1
ATOM 903 C CA . GLU A 1 115 ? 7.198 8.428 2.824 1.00 96.06 115 GLU A CA 1
ATOM 904 C C . GLU A 1 115 ? 7.697 7.521 1.691 1.00 96.06 115 GLU A C 1
ATOM 906 O O . GLU A 1 115 ? 8.396 7.983 0.789 1.00 96.06 115 GLU A O 1
ATOM 911 N N . GLU A 1 116 ? 7.289 6.249 1.696 1.00 93.50 116 GLU A N 1
ATOM 912 C CA . GLU A 1 116 ? 7.628 5.287 0.643 1.00 93.50 116 GLU A CA 1
ATOM 913 C C . GLU A 1 116 ? 7.077 5.728 -0.720 1.00 93.50 116 GLU A C 1
ATOM 915 O O . GLU A 1 116 ? 7.796 5.710 -1.719 1.00 93.50 116 GLU A O 1
ATOM 920 N N . LEU A 1 117 ? 5.824 6.193 -0.772 1.00 95.81 117 LEU A N 1
ATOM 921 C CA . LEU A 1 117 ? 5.228 6.714 -1.999 1.00 95.81 117 LEU A CA 1
ATOM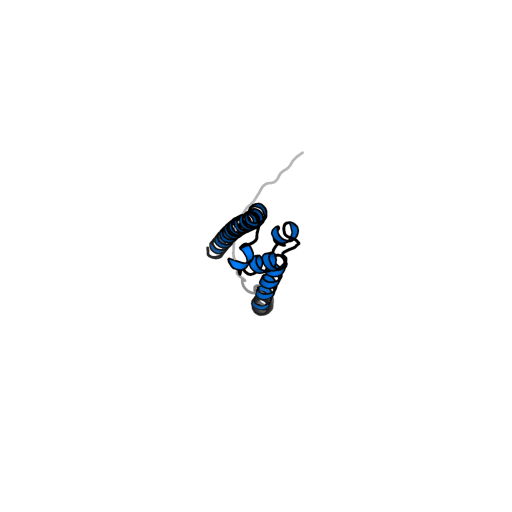 922 C C . LEU A 1 117 ? 6.033 7.892 -2.554 1.00 95.81 117 LEU A C 1
ATOM 924 O O . LEU A 1 117 ? 6.301 7.926 -3.752 1.00 95.81 117 LEU A O 1
ATOM 928 N N . VAL A 1 118 ? 6.438 8.841 -1.707 1.00 97.69 118 VAL A N 1
ATOM 929 C CA . VAL A 1 118 ? 7.269 9.977 -2.132 1.00 97.69 118 VAL A CA 1
ATOM 930 C C . VAL A 1 118 ? 8.591 9.489 -2.724 1.00 97.69 118 VAL A C 1
ATOM 932 O O . VAL A 1 118 ? 8.965 9.937 -3.806 1.00 97.69 118 VAL A O 1
ATOM 935 N N . GLN A 1 119 ? 9.270 8.538 -2.079 1.00 95.69 119 GLN A N 1
ATOM 936 C CA . GLN A 1 119 ? 10.517 7.967 -2.600 1.00 95.69 119 GLN A CA 1
ATOM 937 C C . GLN A 1 119 ? 10.316 7.287 -3.961 1.00 95.69 119 GLN A C 1
ATOM 939 O O . GLN A 1 119 ? 11.083 7.531 -4.891 1.00 95.69 119 GLN A O 1
ATOM 944 N N . LEU A 1 120 ? 9.260 6.482 -4.110 1.00 93.00 120 LEU A N 1
ATOM 945 C CA . LEU A 1 120 ? 8.935 5.819 -5.375 1.00 93.00 120 LEU A CA 1
ATOM 946 C C . LEU A 1 120 ? 8.613 6.821 -6.490 1.00 93.00 120 LEU A C 1
ATOM 948 O O . LEU A 1 120 ? 8.983 6.595 -7.641 1.00 93.00 120 LEU A O 1
ATOM 952 N N . LEU A 1 121 ? 7.936 7.925 -6.166 1.00 95.69 121 LEU A N 1
ATOM 953 C CA . LEU A 1 121 ? 7.647 8.992 -7.124 1.00 95.69 121 LEU A CA 1
ATOM 954 C C . LEU A 1 121 ? 8.927 9.697 -7.587 1.00 95.69 121 LEU A C 1
ATOM 956 O O . LEU A 1 121 ? 9.072 9.915 -8.785 1.00 95.69 121 LEU A O 1
ATOM 960 N N . LEU A 1 122 ? 9.865 9.978 -6.676 1.00 95.56 122 LEU A N 1
ATOM 961 C CA . LEU A 1 122 ? 11.164 10.562 -7.027 1.00 95.56 122 LEU A CA 1
ATOM 962 C C . LEU A 1 122 ? 11.960 9.643 -7.960 1.00 95.56 122 LEU A C 1
ATOM 964 O O . LEU A 1 122 ? 12.397 10.084 -9.018 1.00 95.56 122 LEU A O 1
ATOM 968 N N . ILE A 1 123 ? 12.066 8.353 -7.624 1.00 94.31 123 ILE A N 1
ATOM 969 C CA . ILE A 1 123 ? 12.759 7.361 -8.464 1.00 94.31 123 ILE A CA 1
ATOM 970 C C . ILE A 1 123 ? 12.101 7.261 -9.844 1.00 94.31 123 ILE A C 1
ATOM 972 O O . ILE A 1 123 ? 12.783 7.206 -10.864 1.00 94.31 123 ILE A O 1
ATOM 976 N N . ARG A 1 124 ? 10.764 7.228 -9.898 1.00 94.00 124 ARG A N 1
ATOM 977 C CA . ARG A 1 124 ? 10.029 7.206 -11.169 1.00 94.00 124 ARG A CA 1
ATOM 978 C C . ARG A 1 124 ? 10.377 8.422 -12.024 1.00 94.00 124 ARG A C 1
ATOM 980 O O . ARG A 1 124 ? 10.533 8.274 -13.232 1.00 94.00 124 ARG A O 1
ATOM 987 N N . ASP A 1 125 ? 10.451 9.599 -11.416 1.00 94.38 125 ASP A N 1
ATOM 988 C CA . ASP A 1 125 ? 10.737 10.835 -12.135 1.00 94.38 125 ASP A CA 1
ATOM 989 C C . ASP A 1 125 ? 12.195 10.859 -12.633 1.00 94.38 125 ASP A C 1
ATOM 991 O O . ASP A 1 125 ? 12.417 11.226 -13.781 1.00 94.38 125 ASP A O 1
ATOM 995 N N . GLU A 1 126 ? 13.160 10.354 -11.853 1.00 93.44 126 GLU A N 1
ATOM 996 C CA . GLU A 1 126 ? 14.565 10.171 -12.274 1.00 93.44 126 GLU A CA 1
ATOM 997 C C . GLU A 1 126 ? 14.737 9.166 -13.427 1.00 93.44 126 GLU A C 1
ATOM 999 O O . GLU A 1 126 ? 15.609 9.327 -14.275 1.00 93.44 126 GLU A O 1
ATOM 1004 N N . LEU A 1 127 ? 13.922 8.108 -13.477 1.00 88.38 127 LEU A N 1
ATOM 1005 C CA . LEU A 1 127 ? 13.997 7.095 -14.539 1.00 88.38 127 LEU A CA 1
ATOM 1006 C C . LEU A 1 127 ? 13.314 7.525 -15.847 1.00 88.38 127 LEU A C 1
ATOM 1008 O O . LEU A 1 127 ? 13.517 6.880 -16.877 1.00 88.38 127 LEU A O 1
ATOM 1012 N N . HIS A 1 128 ? 12.478 8.565 -15.811 1.00 77.56 128 HIS A N 1
ATOM 1013 C CA . HIS A 1 128 ? 11.760 9.092 -16.976 1.00 77.56 128 HIS A CA 1
ATOM 1014 C C . HIS A 1 128 ? 12.355 10.400 -17.538 1.00 77.56 128 HIS A C 1
ATOM 1016 O O . HIS A 1 128 ? 11.766 10.963 -18.465 1.00 77.56 128 HIS A O 1
ATOM 1022 N N . THR A 1 129 ? 13.489 10.878 -17.011 1.00 51.81 129 THR A N 1
ATOM 1023 C CA . THR A 1 129 ? 14.310 11.958 -17.605 1.00 51.81 129 THR A CA 1
ATOM 1024 C C . THR A 1 129 ? 15.303 11.429 -18.626 1.00 51.81 129 THR A C 1
ATOM 1026 O O . THR A 1 129 ? 15.462 12.092 -19.675 1.00 51.81 129 THR A O 1
#

Foldseek 3Di:
DDDDDDDDDDDDDDDDDDDDDPDPVVVVVVVVVVVVVVVVVVCVVVVVVVVVVVVVVVLVPPPQQPLCVVVVVQVVVSVCLSVVNDDPVSCVPDDPVSVVSVVVSVVVVVVVVVVVVVVVVVVVVVVVD

InterPro domains:
  IPR015649 Schwannomin interacting protein 1, C-terminal [PF10148] (3-129)
  IPR039045 Schwannomin interacting protein 1 [PTHR13103] (4-129)

Sequence (129 aa):
LLPQSKQSSSYSDRDTTEEESESLDDMDFLSRQKKLQAEAKMALAMAKPMAKMQVEVEKQNRKKSPVADLLPHMPHISECLMKRSLKPTDLRDMTIGQLQVIVNDLHSQIESLNEELVQLLLIRDELHT

Organism: NCBI:txid670356

Radius of gyration: 34.53 Å; chains: 1; bounding box: 102×35×76 Å

pLDDT: mean 80.81, std 17.66, range [38.84, 97.69]